Protein AF-A0A7V5X132-F1 (afdb_monomer)

pLDDT: mean 93.5, std 6.07, range [62.31, 97.88]

Structure (mmCIF, N/CA/C/O backbone):
data_AF-A0A7V5X132-F1
#
_entry.id   AF-A0A7V5X132-F1
#
loop_
_atom_site.group_PDB
_atom_site.id
_atom_site.type_symbol
_atom_site.label_atom_id
_atom_site.label_alt_id
_atom_site.label_comp_id
_atom_site.label_asym_id
_atom_site.label_entity_id
_atom_site.label_seq_id
_atom_site.pdbx_PDB_ins_code
_atom_site.Cartn_x
_atom_site.Cartn_y
_atom_site.Cartn_z
_atom_site.occupancy
_atom_site.B_iso_or_equiv
_atom_site.auth_seq_id
_atom_site.auth_comp_id
_atom_site.auth_asym_id
_atom_site.auth_atom_id
_atom_site.pdbx_PDB_model_num
ATOM 1 N N . MET A 1 1 ? -23.354 -2.698 18.068 1.00 70.56 1 MET A N 1
ATOM 2 C CA . MET A 1 1 ? -23.133 -1.272 17.733 1.00 70.56 1 MET A CA 1
ATOM 3 C C . MET A 1 1 ? -22.273 -1.244 16.472 1.00 70.56 1 MET A C 1
ATOM 5 O O . MET A 1 1 ? -21.552 -2.211 16.272 1.00 70.56 1 MET A O 1
ATOM 9 N N . ARG A 1 2 ? -22.415 -0.269 15.564 1.00 82.38 2 ARG A N 1
ATOM 10 C CA . ARG A 1 2 ? -21.600 -0.215 14.334 1.00 82.38 2 ARG A CA 1
ATOM 11 C C . ARG A 1 2 ? -20.529 0.851 14.508 1.00 82.38 2 ARG A C 1
ATOM 13 O O . ARG A 1 2 ? -20.875 2.025 14.584 1.00 82.38 2 ARG A O 1
ATOM 20 N N . ASP A 1 3 ? -19.273 0.435 14.524 1.00 91.94 3 ASP A N 1
ATOM 21 C CA . ASP A 1 3 ? -18.147 1.364 14.579 1.00 91.94 3 ASP A CA 1
ATOM 22 C C . ASP A 1 3 ? -17.959 2.051 13.218 1.00 91.94 3 ASP A C 1
ATOM 24 O O . ASP A 1 3 ? -18.246 1.468 12.165 1.00 91.94 3 ASP A O 1
ATOM 28 N N . THR A 1 4 ? -17.545 3.321 13.233 1.00 91.56 4 THR A N 1
ATOM 29 C CA . THR A 1 4 ? -17.285 4.128 12.029 1.00 91.56 4 THR A CA 1
ATOM 30 C C . THR A 1 4 ? -15.967 4.865 12.194 1.00 91.56 4 THR A C 1
ATOM 32 O O . THR A 1 4 ? -15.804 5.628 13.143 1.00 91.56 4 THR A O 1
ATOM 35 N N . LEU A 1 5 ? -15.054 4.667 11.245 1.00 92.38 5 LEU A N 1
ATOM 36 C CA . LEU A 1 5 ? -13.791 5.388 11.182 1.00 92.38 5 LEU A CA 1
ATOM 37 C C . LEU A 1 5 ? -13.841 6.419 10.051 1.00 92.38 5 LEU A C 1
ATOM 39 O O . LEU A 1 5 ? -14.222 6.098 8.926 1.00 92.38 5 LEU A O 1
ATOM 43 N N . ILE A 1 6 ? -13.443 7.653 10.351 1.00 94.81 6 ILE A N 1
ATOM 44 C CA . ILE A 1 6 ? -13.291 8.720 9.361 1.00 94.81 6 ILE A CA 1
ATOM 45 C C . ILE A 1 6 ? -11.799 8.852 9.065 1.00 94.81 6 ILE A C 1
ATOM 47 O O . ILE A 1 6 ? -11.010 9.124 9.965 1.00 94.81 6 ILE A O 1
ATOM 51 N N . CYS A 1 7 ? -11.421 8.655 7.805 1.00 94.44 7 CYS A N 1
ATOM 52 C CA . CYS A 1 7 ? -10.042 8.741 7.341 1.00 94.44 7 CYS A CA 1
ATOM 53 C C . CYS A 1 7 ? -9.970 9.710 6.157 1.00 94.44 7 CYS A C 1
ATOM 55 O O . CYS A 1 7 ? -10.754 9.607 5.211 1.00 94.44 7 CYS A O 1
ATOM 57 N N . THR A 1 8 ? -9.053 10.672 6.220 1.00 95.69 8 THR A N 1
ATOM 58 C CA . THR A 1 8 ? -8.721 11.540 5.085 1.00 95.69 8 THR A CA 1
ATOM 59 C C . THR A 1 8 ? -7.738 10.832 4.165 1.00 95.69 8 THR A C 1
ATOM 61 O O . THR A 1 8 ? -6.855 10.135 4.650 1.00 95.69 8 THR A O 1
ATOM 64 N N . VAL A 1 9 ? -7.837 11.060 2.857 1.00 94.44 9 VAL A N 1
ATOM 65 C CA . VAL A 1 9 ? -6.911 10.470 1.881 1.00 94.44 9 VAL A CA 1
ATOM 66 C C . VAL A 1 9 ? -5.745 11.422 1.621 1.00 94.44 9 VAL A C 1
ATOM 68 O O . VAL A 1 9 ? -5.956 12.540 1.145 1.00 94.44 9 VAL A O 1
ATOM 71 N N . GLY A 1 10 ? -4.525 10.983 1.925 1.00 95.06 10 GLY A N 1
ATOM 72 C CA . GLY A 1 10 ? -3.281 11.653 1.564 1.00 95.06 10 GLY A CA 1
ATOM 73 C C . GLY A 1 10 ? -2.606 11.054 0.325 1.00 95.06 10 GLY A C 1
ATOM 74 O O . GLY A 1 10 ? -3.201 10.323 -0.464 1.00 95.06 10 GLY A O 1
ATOM 75 N N . THR A 1 11 ? -1.324 11.377 0.142 1.00 95.00 11 THR A N 1
ATOM 76 C CA . THR A 1 11 ? -0.514 10.943 -1.014 1.00 95.00 11 THR A CA 1
ATOM 77 C C . THR A 1 11 ? 0.588 9.948 -0.644 1.00 95.00 11 THR A C 1
ATOM 79 O O . THR A 1 11 ? 1.466 9.674 -1.465 1.00 95.00 11 THR A O 1
ATOM 82 N N . SER A 1 12 ? 0.573 9.424 0.587 1.00 95.25 12 SER A N 1
ATOM 83 C CA . SER A 1 12 ? 1.618 8.540 1.123 1.00 95.25 12 SER A CA 1
ATOM 84 C C . SER A 1 12 ? 1.810 7.292 0.248 1.00 95.25 12 SER A C 1
ATOM 86 O O . SER A 1 12 ? 2.926 7.010 -0.189 1.00 95.25 12 SER A O 1
ATOM 88 N N . LEU A 1 13 ? 0.702 6.642 -0.127 1.00 95.56 13 LEU A N 1
ATOM 89 C CA . LEU A 1 13 ? 0.667 5.482 -1.017 1.00 95.56 13 LEU A CA 1
ATOM 90 C C . LEU A 1 13 ? 1.371 5.752 -2.354 1.00 95.56 13 LEU A C 1
ATOM 92 O O . LEU A 1 13 ? 2.217 4.973 -2.776 1.00 95.56 13 LEU A O 1
ATOM 96 N N . MET A 1 14 ? 1.076 6.880 -3.008 1.00 93.25 14 MET A N 1
ATOM 97 C CA . MET A 1 14 ? 1.697 7.222 -4.295 1.00 93.25 14 MET A CA 1
ATOM 98 C C . MET A 1 14 ? 3.213 7.396 -4.167 1.00 93.25 14 MET A C 1
ATOM 100 O O . MET A 1 14 ? 3.964 6.940 -5.026 1.00 93.25 14 MET A O 1
ATOM 104 N N . GLY A 1 15 ? 3.673 8.021 -3.079 1.00 93.12 15 GLY A N 1
ATOM 105 C CA . GLY A 1 15 ? 5.099 8.183 -2.805 1.00 93.12 15 GLY A CA 1
ATOM 106 C C . GLY A 1 15 ? 5.824 6.863 -2.529 1.00 93.12 15 GLY A C 1
ATOM 107 O O . GLY A 1 15 ? 6.998 6.743 -2.885 1.00 93.12 15 GLY A O 1
ATOM 108 N N . ASN A 1 16 ? 5.142 5.895 -1.916 1.00 95.62 16 ASN A N 1
ATOM 109 C CA . ASN A 1 16 ? 5.697 4.574 -1.629 1.00 95.62 16 ASN A CA 1
ATOM 110 C C . ASN A 1 16 ? 5.749 3.709 -2.891 1.00 95.62 16 ASN A C 1
ATOM 112 O O . ASN A 1 16 ? 6.807 3.174 -3.207 1.00 95.62 16 ASN A O 1
ATOM 116 N N . VAL A 1 17 ? 4.656 3.652 -3.660 1.00 95.38 17 VAL A N 1
ATOM 117 C CA . VAL A 1 17 ? 4.583 2.913 -4.934 1.00 95.38 17 VAL A CA 1
ATOM 118 C C . VAL A 1 17 ? 5.635 3.412 -5.925 1.00 95.38 17 VAL A C 1
ATOM 120 O O . VAL A 1 17 ? 6.326 2.605 -6.534 1.00 95.38 17 VAL A O 1
ATOM 123 N N . ALA A 1 18 ? 5.827 4.731 -6.043 1.00 92.81 18 ALA A N 1
ATOM 124 C CA . ALA A 1 18 ? 6.825 5.310 -6.948 1.00 92.81 18 ALA A CA 1
ATOM 125 C C . ALA A 1 18 ? 8.285 4.958 -6.591 1.00 92.81 18 ALA A C 1
ATOM 127 O O . ALA A 1 18 ? 9.185 5.186 -7.396 1.00 92.81 18 ALA A O 1
ATOM 128 N N . ARG A 1 19 ? 8.536 4.451 -5.378 1.00 93.06 19 ARG A N 1
ATOM 129 C CA . ARG A 1 19 ? 9.863 4.039 -4.890 1.00 93.06 19 ARG A CA 1
ATOM 130 C C . ARG A 1 19 ? 9.924 2.547 -4.553 1.00 93.06 19 ARG A C 1
ATOM 132 O O . ARG A 1 19 ? 10.892 2.118 -3.931 1.00 93.06 19 ARG A O 1
ATOM 139 N N . ALA A 1 20 ? 8.888 1.785 -4.899 1.00 93.75 20 ALA A N 1
ATOM 140 C CA . ALA A 1 20 ? 8.798 0.374 -4.566 1.00 93.75 20 ALA A CA 1
ATOM 141 C C . ALA A 1 20 ? 9.794 -0.444 -5.397 1.00 93.75 20 ALA A C 1
ATOM 143 O O . ALA A 1 20 ? 9.960 -0.200 -6.591 1.00 93.75 20 ALA A O 1
ATOM 144 N N . ASP A 1 21 ? 10.386 -1.467 -4.783 1.00 93.06 21 ASP A N 1
ATOM 145 C CA . ASP A 1 21 ? 11.188 -2.487 -5.474 1.00 93.06 21 ASP A CA 1
ATOM 146 C C . ASP A 1 21 ? 10.284 -3.563 -6.112 1.00 93.06 21 ASP A C 1
ATOM 148 O O . ASP A 1 21 ? 10.507 -4.765 -6.010 1.00 93.06 21 ASP A O 1
ATOM 152 N N . ASP A 1 22 ? 9.185 -3.115 -6.723 1.00 93.94 22 ASP A N 1
ATOM 153 C CA . ASP A 1 22 ? 8.234 -3.943 -7.455 1.00 93.94 22 ASP A CA 1
ATOM 154 C C . ASP A 1 22 ? 8.035 -3.314 -8.837 1.00 93.94 22 ASP A C 1
ATOM 156 O O . ASP A 1 22 ? 7.337 -2.310 -9.015 1.00 93.94 22 ASP A O 1
ATOM 160 N N . ALA A 1 23 ? 8.685 -3.918 -9.832 1.00 94.31 23 ALA A N 1
ATOM 161 C CA . ALA A 1 23 ? 8.664 -3.436 -11.207 1.00 94.31 23 ALA A CA 1
ATOM 162 C C . ALA A 1 23 ? 7.253 -3.436 -11.820 1.00 94.31 23 ALA A C 1
ATOM 164 O O . ALA A 1 23 ? 6.967 -2.626 -12.703 1.00 94.31 23 ALA A O 1
ATOM 165 N N . GLU A 1 24 ? 6.361 -4.323 -11.369 1.00 95.50 24 GLU A N 1
ATOM 166 C CA . GLU A 1 24 ? 4.983 -4.349 -11.847 1.00 95.50 24 GLU A CA 1
ATOM 167 C C . GLU A 1 24 ? 4.192 -3.160 -11.296 1.00 95.50 24 GLU A C 1
ATOM 169 O O . GLU A 1 24 ? 3.490 -2.500 -12.062 1.00 95.50 24 GLU A O 1
ATOM 174 N N . LEU A 1 25 ? 4.340 -2.842 -10.007 1.00 95.62 25 LEU A N 1
ATOM 175 C CA . LEU A 1 25 ? 3.695 -1.680 -9.390 1.00 95.62 25 LEU A CA 1
ATOM 176 C C . LEU A 1 25 ? 4.118 -0.366 -10.044 1.00 95.62 25 LEU A C 1
ATOM 178 O O . LEU A 1 25 ? 3.257 0.449 -10.383 1.00 95.62 25 LEU A O 1
ATOM 182 N N . VAL A 1 26 ? 5.423 -0.181 -10.256 1.00 95.00 26 VAL A N 1
ATOM 183 C CA . VAL A 1 26 ? 5.956 1.019 -10.916 1.00 95.00 26 VAL A CA 1
ATOM 184 C C . VAL A 1 26 ? 5.412 1.124 -12.340 1.00 95.00 26 VAL A C 1
ATOM 186 O O . VAL A 1 26 ? 4.879 2.164 -12.717 1.00 95.00 26 VAL A O 1
ATOM 189 N N . ARG A 1 27 ? 5.424 0.022 -13.104 1.00 96.12 27 ARG A N 1
ATOM 190 C CA . ARG A 1 27 ? 4.862 -0.002 -14.462 1.00 96.12 27 ARG A CA 1
ATOM 191 C C . ARG A 1 27 ? 3.368 0.330 -14.480 1.00 96.12 27 ARG A C 1
ATOM 193 O O . ARG A 1 27 ? 2.925 1.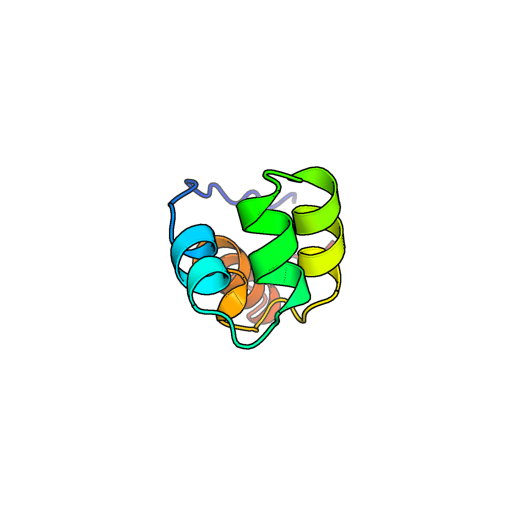111 -15.313 1.00 96.12 27 ARG A O 1
ATOM 200 N N . LEU A 1 28 ? 2.579 -0.248 -13.572 1.00 97.00 28 LEU A N 1
ATOM 201 C CA . LEU A 1 28 ? 1.139 0.023 -13.472 1.00 97.00 28 LEU A CA 1
ATOM 202 C C . LEU A 1 28 ? 0.850 1.488 -13.120 1.00 97.00 28 LEU A C 1
ATOM 204 O O . LEU A 1 28 ? -0.137 2.046 -13.611 1.00 97.00 28 LEU A O 1
ATOM 208 N N . LEU A 1 29 ? 1.697 2.100 -12.287 1.00 95.00 29 LEU A N 1
ATOM 209 C CA . LEU A 1 29 ? 1.628 3.519 -11.955 1.00 95.00 29 LEU A CA 1
ATOM 210 C C . LEU A 1 29 ? 1.952 4.395 -13.177 1.00 95.00 29 LEU A C 1
ATOM 212 O O . LEU A 1 29 ? 1.170 5.296 -13.492 1.00 95.00 29 LEU A O 1
ATOM 216 N N . ASP A 1 30 ? 3.042 4.098 -13.888 1.00 95.19 30 ASP A N 1
ATOM 217 C CA . ASP A 1 30 ? 3.479 4.833 -15.084 1.00 95.19 30 ASP A CA 1
ATOM 218 C C . ASP A 1 30 ?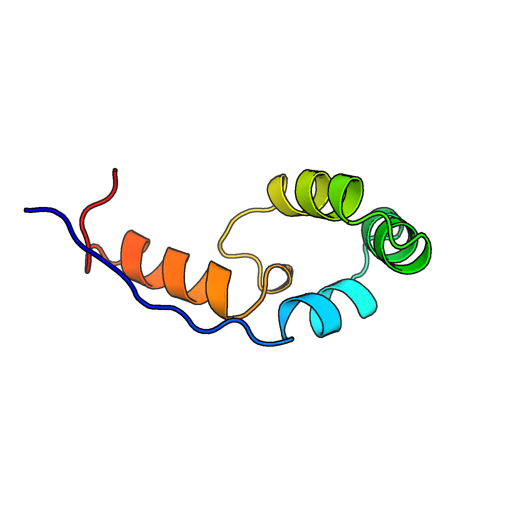 2.453 4.744 -16.225 1.00 95.19 30 ASP A C 1
ATOM 220 O O . ASP A 1 30 ? 2.113 5.755 -16.847 1.00 95.19 30 ASP A O 1
ATOM 224 N N . ASP A 1 31 ? 1.864 3.560 -16.424 1.00 97.06 31 ASP A N 1
ATOM 225 C CA . ASP A 1 31 ? 0.787 3.303 -17.390 1.00 97.06 31 ASP A CA 1
ATOM 226 C C . ASP A 1 31 ? -0.546 3.979 -16.993 1.00 97.06 31 ASP A C 1
ATOM 228 O O . ASP A 1 31 ? -1.540 3.888 -17.720 1.00 97.06 31 ASP A O 1
ATOM 232 N N . ARG A 1 32 ? -0.608 4.636 -15.822 1.00 96.00 32 ARG A N 1
ATOM 233 C CA . ARG A 1 32 ? -1.830 5.196 -15.212 1.00 96.00 32 ARG A CA 1
ATOM 234 C C . ARG A 1 32 ? -2.965 4.173 -15.107 1.00 96.00 32 ARG A C 1
ATOM 236 O O . ARG A 1 32 ? -4.150 4.519 -15.149 1.00 96.00 32 ARG A O 1
ATOM 243 N N . ASN A 1 33 ? -2.619 2.899 -14.941 1.00 97.38 33 ASN A N 1
ATOM 244 C CA . ASN A 1 33 ? -3.573 1.805 -14.850 1.00 97.38 33 ASN A CA 1
ATOM 245 C C . ASN A 1 33 ? -4.080 1.655 -13.410 1.00 97.38 33 ASN A C 1
ATOM 247 O O . ASN A 1 33 ? -3.713 0.725 -12.694 1.00 97.38 33 ASN A O 1
ATOM 251 N N . ALA A 1 34 ? -4.963 2.564 -12.988 1.00 96.00 34 ALA A N 1
ATOM 252 C CA . ALA A 1 34 ? -5.485 2.596 -11.619 1.00 96.00 34 ALA A CA 1
ATOM 253 C C . ALA A 1 34 ? -6.159 1.279 -11.191 1.00 96.00 34 ALA A C 1
ATOM 255 O O . ALA A 1 34 ? -6.032 0.863 -10.042 1.00 96.00 34 ALA A O 1
ATOM 256 N N . LYS A 1 35 ? -6.849 0.593 -12.114 1.00 97.88 35 LYS A N 1
ATOM 257 C CA . LYS A 1 35 ? -7.496 -0.695 -11.826 1.00 97.88 35 LYS A CA 1
ATOM 258 C C . LYS A 1 35 ? -6.464 -1.789 -11.566 1.00 97.88 35 LYS A C 1
ATOM 260 O O . LYS A 1 35 ? -6.593 -2.516 -10.587 1.00 97.88 35 LYS A O 1
ATOM 265 N N . GLY A 1 36 ? -5.466 -1.912 -12.441 1.00 97.81 36 GLY A N 1
ATOM 266 C CA . GLY A 1 36 ? -4.385 -2.880 -12.265 1.00 97.81 36 GLY A CA 1
ATOM 267 C C . GLY A 1 36 ? -3.596 -2.601 -10.990 1.00 97.81 36 GLY A C 1
ATOM 268 O O . GLY A 1 36 ? -3.347 -3.521 -10.217 1.00 97.81 36 GLY A O 1
ATOM 269 N N . LEU A 1 37 ? -3.308 -1.325 -10.721 1.00 96.81 37 LEU A N 1
ATOM 270 C CA . LEU A 1 37 ? -2.634 -0.894 -9.503 1.00 96.81 37 LEU A CA 1
ATOM 271 C C . LEU A 1 37 ? -3.425 -1.294 -8.249 1.00 96.81 37 LEU A C 1
ATOM 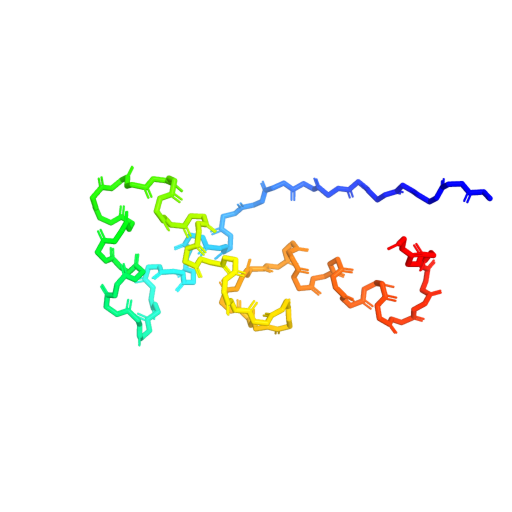273 O O . LEU A 1 37 ? -2.856 -1.889 -7.345 1.00 96.81 37 LEU A O 1
ATOM 277 N N . ALA A 1 38 ? -4.740 -1.052 -8.214 1.00 96.62 38 ALA A N 1
ATOM 278 C CA . ALA A 1 38 ? -5.588 -1.448 -7.088 1.00 96.62 38 ALA A CA 1
ATOM 279 C C . ALA A 1 38 ? -5.625 -2.972 -6.871 1.00 96.62 38 ALA A C 1
ATOM 281 O O . ALA A 1 38 ? -5.564 -3.427 -5.732 1.00 96.62 38 ALA A O 1
ATOM 282 N N . VAL A 1 39 ? -5.692 -3.764 -7.950 1.00 97.81 39 VAL A N 1
ATOM 283 C CA . VAL A 1 39 ? -5.651 -5.236 -7.863 1.00 97.81 39 VAL A CA 1
ATOM 284 C C . VAL A 1 39 ? -4.310 -5.714 -7.310 1.00 97.81 39 VAL A C 1
ATOM 286 O O . VAL A 1 39 ? -4.293 -6.553 -6.414 1.00 97.81 39 VAL A O 1
ATOM 289 N N . ARG A 1 40 ? -3.192 -5.167 -7.807 1.00 96.00 40 ARG A N 1
ATOM 290 C CA . ARG A 1 40 ? -1.852 -5.537 -7.335 1.00 96.00 40 ARG A CA 1
ATOM 291 C C . ARG A 1 40 ? -1.643 -5.123 -5.878 1.00 96.00 40 ARG A C 1
ATOM 293 O O . ARG A 1 40 ? -1.194 -5.945 -5.088 1.00 96.00 40 ARG A O 1
ATOM 300 N N . LEU A 1 41 ? -2.032 -3.906 -5.498 1.00 96.88 41 LEU A N 1
ATOM 301 C CA . LEU A 1 41 ? -1.971 -3.441 -4.107 1.00 96.88 41 LEU A CA 1
ATOM 302 C C . LEU A 1 41 ? -2.812 -4.312 -3.160 1.00 96.88 41 LEU A C 1
ATOM 304 O O . LEU A 1 41 ? -2.394 -4.564 -2.039 1.00 96.88 41 LEU A O 1
ATOM 308 N N . GLY A 1 42 ? -3.949 -4.838 -3.621 1.00 96.25 42 GLY A N 1
ATOM 309 C CA . GLY A 1 42 ? -4.783 -5.759 -2.842 1.00 96.25 42 GLY A CA 1
ATOM 310 C C . GLY A 1 42 ? -4.177 -7.146 -2.594 1.00 96.25 42 GLY A C 1
ATOM 311 O O . GLY A 1 42 ? -4.816 -7.954 -1.928 1.00 96.25 42 GLY A O 1
ATOM 312 N N . SER A 1 43 ? -2.991 -7.443 -3.139 1.00 96.12 43 SER A N 1
ATOM 313 C CA . SER A 1 43 ? -2.271 -8.704 -2.898 1.00 96.12 43 SER A CA 1
ATOM 314 C C . SER A 1 43 ? -1.213 -8.631 -1.791 1.00 96.12 43 SER A C 1
ATOM 316 O O . SER A 1 43 ? -0.617 -9.659 -1.485 1.00 96.12 43 SER A O 1
ATOM 318 N N . PHE A 1 44 ? -0.971 -7.446 -1.225 1.00 96.12 44 PHE A N 1
ATOM 319 C CA . PHE A 1 44 ? -0.027 -7.229 -0.124 1.00 96.12 44 PHE A CA 1
ATOM 320 C C . PHE A 1 44 ? -0.725 -7.324 1.232 1.00 96.12 44 PHE A C 1
ATOM 322 O O . PHE A 1 44 ? -1.935 -7.087 1.330 1.00 96.12 44 PHE A O 1
ATOM 329 N N . GLU A 1 45 ? 0.044 -7.623 2.277 1.00 96.06 45 GLU A N 1
ATOM 330 C CA . GLU A 1 45 ? -0.489 -7.640 3.638 1.00 96.06 45 GLU A CA 1
ATOM 331 C C . GLU A 1 45 ? -0.782 -6.204 4.128 1.00 96.06 45 GLU A C 1
ATOM 333 O O . GLU A 1 45 ? -0.014 -5.278 3.844 1.00 96.06 45 GLU A O 1
ATOM 338 N N . PRO A 1 46 ? -1.890 -5.962 4.860 1.00 94.06 46 PRO A N 1
ATOM 339 C CA . PRO A 1 46 ? -2.303 -4.614 5.271 1.00 94.06 46 PRO A CA 1
ATOM 340 C C . PRO A 1 46 ? -1.327 -3.865 6.194 1.00 94.06 46 PRO A C 1
ATOM 342 O O . PRO A 1 46 ? -1.474 -2.653 6.381 1.00 94.06 46 PRO A O 1
ATOM 345 N N . ASP A 1 47 ? -0.368 -4.558 6.806 1.00 92.44 47 ASP A N 1
ATOM 346 C CA . ASP A 1 47 ? 0.680 -3.992 7.660 1.00 92.44 47 ASP A CA 1
ATOM 347 C C . ASP A 1 47 ? 1.942 -3.582 6.880 1.00 92.44 47 ASP A C 1
ATOM 349 O O . ASP A 1 47 ? 2.818 -2.904 7.428 1.00 92.44 47 ASP A O 1
ATOM 353 N N . GLU A 1 48 ? 2.021 -3.901 5.586 1.00 95.38 48 GLU A N 1
ATOM 354 C CA . GLU A 1 48 ? 3.128 -3.481 4.740 1.00 95.38 48 GLU A CA 1
ATOM 355 C C . GLU A 1 48 ? 3.121 -1.964 4.541 1.00 95.38 48 GLU A C 1
ATOM 357 O O . GLU A 1 48 ? 2.175 -1.379 4.002 1.00 95.38 48 GLU A O 1
ATOM 362 N N . HIS A 1 49 ? 4.230 -1.314 4.911 1.00 92.19 49 HIS A N 1
ATOM 363 C CA . HIS A 1 49 ? 4.389 0.144 4.824 1.00 92.19 49 HIS A CA 1
ATOM 364 C C . HIS A 1 49 ? 4.140 0.692 3.407 1.00 92.19 49 HIS A C 1
ATOM 366 O O . HIS A 1 49 ? 3.771 1.853 3.227 1.00 92.19 49 HIS A O 1
ATOM 372 N N . LEU A 1 50 ? 4.321 -0.143 2.380 1.00 96.06 50 LEU A N 1
ATOM 373 C CA . LEU A 1 50 ? 4.017 0.171 0.986 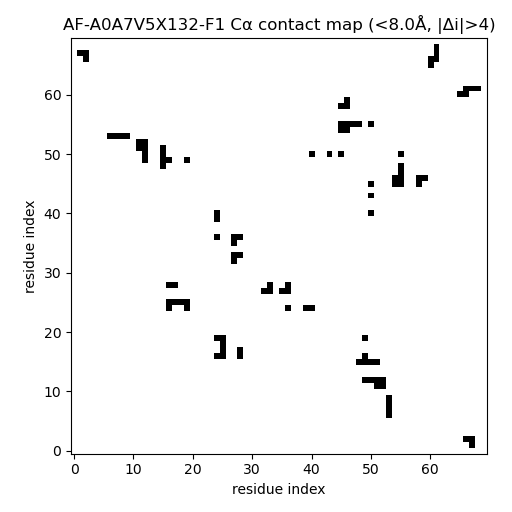1.00 96.06 50 LEU A CA 1
ATOM 374 C C . LEU A 1 50 ? 2.595 0.725 0.794 1.00 96.06 50 LEU A C 1
ATOM 376 O O . LEU A 1 50 ? 2.417 1.664 0.018 1.00 96.06 50 LEU A O 1
ATOM 380 N N . LEU A 1 51 ? 1.608 0.190 1.520 1.00 96.44 51 LEU A N 1
ATOM 381 C CA . LEU A 1 51 ? 0.184 0.507 1.353 1.00 96.44 51 LEU A CA 1
ATOM 382 C C . LEU A 1 51 ? -0.216 1.894 1.881 1.00 96.44 51 LEU A C 1
ATOM 384 O O . LEU A 1 51 ? -1.325 2.365 1.620 1.00 96.44 51 LEU A O 1
ATOM 388 N N . GLY A 1 52 ? 0.704 2.587 2.549 1.00 96.19 52 GLY A N 1
ATOM 389 C CA . GLY A 1 52 ? 0.521 3.964 2.977 1.00 96.19 52 GLY A CA 1
ATOM 390 C C . GLY A 1 52 ? -0.158 4.097 4.337 1.00 96.19 52 GLY A C 1
ATOM 391 O O . GLY A 1 52 ? -0.751 3.168 4.890 1.00 96.19 52 GLY A O 1
ATOM 392 N N . ALA A 1 53 ? -0.054 5.309 4.877 1.00 95.88 53 ALA A N 1
ATOM 393 C CA . ALA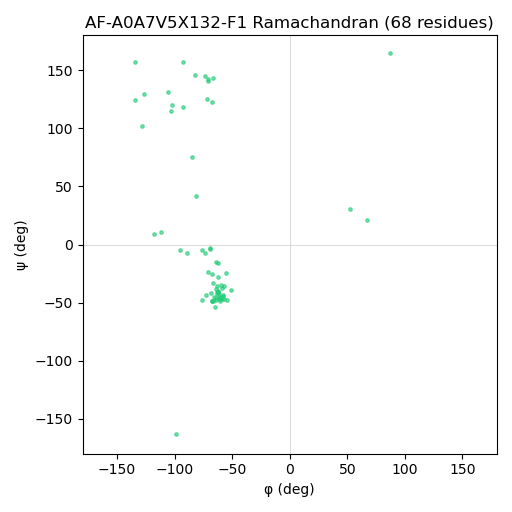 A 1 53 ? -0.395 5.611 6.261 1.00 95.88 53 ALA A CA 1
ATOM 394 C C . ALA A 1 53 ? -1.851 5.276 6.598 1.00 95.88 53 ALA A C 1
ATOM 396 O O . ALA A 1 53 ? -2.134 4.804 7.697 1.00 95.88 53 ALA A O 1
ATOM 397 N N . GLU A 1 54 ? -2.769 5.504 5.663 1.00 97.00 54 GLU A N 1
ATOM 398 C CA . GLU A 1 54 ? -4.196 5.291 5.852 1.00 97.00 54 GLU A CA 1
ATOM 399 C C . GLU A 1 54 ? -4.520 3.807 6.070 1.00 97.00 54 GLU A C 1
ATOM 401 O O . GLU A 1 54 ? -5.114 3.459 7.089 1.00 97.00 54 GLU A O 1
ATOM 406 N N . ILE A 1 55 ? -4.082 2.923 5.165 1.00 96.12 55 ILE A N 1
ATOM 407 C CA . ILE A 1 55 ? -4.341 1.477 5.263 1.00 96.12 55 ILE A CA 1
ATOM 408 C C . ILE A 1 55 ? -3.667 0.904 6.510 1.00 96.12 55 ILE A C 1
ATOM 410 O O . ILE A 1 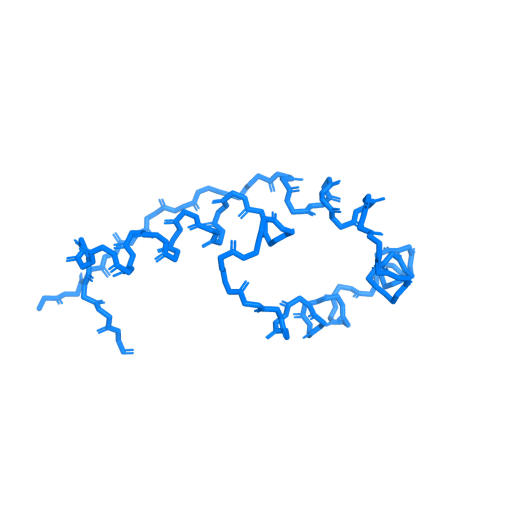55 ? -4.329 0.232 7.304 1.00 96.12 55 ILE A O 1
ATOM 414 N N . ASN A 1 56 ? -2.390 1.229 6.733 1.00 95.69 56 ASN A N 1
ATOM 415 C CA . ASN A 1 56 ? -1.650 0.691 7.873 1.00 95.69 56 ASN A CA 1
ATOM 416 C C . ASN A 1 56 ? -2.239 1.166 9.217 1.00 95.69 56 ASN A C 1
ATOM 418 O O . ASN A 1 56 ? -2.332 0.384 10.165 1.00 95.69 56 ASN A O 1
ATOM 422 N N . SER A 1 57 ? -2.690 2.425 9.309 1.00 95.38 57 SER A N 1
ATOM 423 C CA . SER A 1 57 ? -3.323 2.948 10.531 1.00 95.38 57 SER A CA 1
ATOM 424 C C . SER A 1 57 ? -4.679 2.294 10.789 1.00 95.38 57 SER A C 1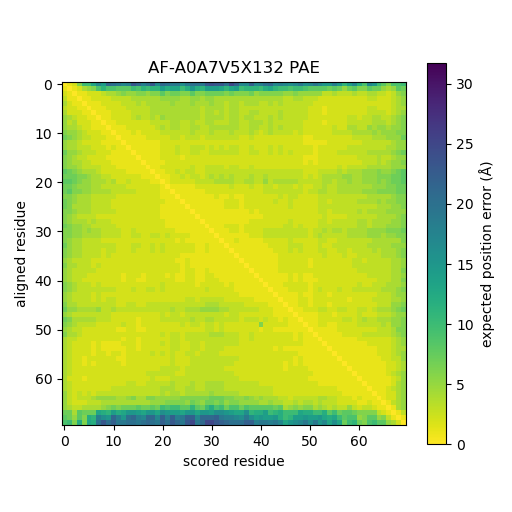
ATOM 426 O O . SER A 1 57 ? -4.975 1.941 11.929 1.00 95.38 57 SER A O 1
ATOM 428 N N . ILE A 1 58 ? -5.494 2.092 9.746 1.00 95.12 58 ILE A N 1
ATOM 429 C CA . ILE A 1 58 ? -6.775 1.379 9.857 1.00 95.12 58 ILE A CA 1
ATOM 430 C C . ILE A 1 58 ? -6.539 -0.049 10.347 1.00 95.12 58 ILE A C 1
ATOM 432 O O . ILE A 1 58 ? -7.180 -0.474 11.307 1.00 95.12 58 ILE A O 1
ATOM 436 N N . HIS A 1 59 ? -5.598 -0.763 9.726 1.00 95.31 59 HIS A N 1
ATOM 437 C CA . HIS A 1 59 ? -5.254 -2.124 10.118 1.00 95.31 59 HIS A CA 1
ATOM 438 C C . HIS A 1 59 ? -4.803 -2.195 11.583 1.00 95.31 59 HIS A C 1
ATOM 440 O O . HIS A 1 59 ? -5.291 -3.038 12.327 1.00 95.31 59 HIS A O 1
ATOM 446 N N . SER A 1 60 ? -3.954 -1.261 12.027 1.00 95.31 60 SER A N 1
ATOM 447 C CA . SER A 1 60 ? -3.498 -1.176 13.421 1.00 95.31 60 SER A CA 1
ATOM 448 C C . SER A 1 60 ? -4.637 -0.914 14.417 1.00 95.31 60 SER A C 1
ATOM 450 O O . SER A 1 60 ? -4.690 -1.531 15.478 1.00 95.31 60 SER A O 1
ATOM 452 N N . ILE A 1 61 ? -5.587 -0.033 14.083 1.00 95.25 61 ILE A N 1
ATOM 453 C CA . ILE A 1 61 ? -6.764 0.241 14.928 1.00 95.25 61 ILE A CA 1
ATOM 454 C C . ILE A 1 61 ? -7.638 -1.014 15.071 1.00 95.25 61 ILE A C 1
ATOM 456 O O . ILE A 1 61 ? -8.102 -1.317 16.173 1.00 95.25 61 ILE A O 1
ATOM 460 N N . VAL A 1 62 ? -7.853 -1.743 13.969 1.00 93.44 62 VAL A N 1
ATOM 461 C CA . VAL A 1 62 ? -8.634 -2.991 13.962 1.00 93.44 62 VAL A CA 1
ATOM 462 C C . VAL A 1 62 ? -7.913 -4.088 14.747 1.00 93.44 62 VAL A C 1
ATOM 464 O O . VAL A 1 62 ? -8.519 -4.694 15.626 1.00 93.44 62 VAL A O 1
ATOM 467 N N . SER A 1 63 ? -6.618 -4.307 14.502 1.00 93.50 63 SER A N 1
ATOM 468 C CA . SER A 1 63 ? -5.850 -5.388 15.138 1.00 93.50 63 SER A CA 1
ATOM 469 C C . SER A 1 63 ? -5.649 -5.191 16.643 1.00 93.50 63 SER A C 1
ATOM 471 O O . SER A 1 63 ? -5.535 -6.163 17.387 1.00 93.50 63 SER A O 1
ATOM 473 N N . GLN A 1 64 ? -5.676 -3.944 17.120 1.00 94.81 64 GLN A N 1
ATOM 474 C CA . GLN A 1 64 ? -5.689 -3.619 18.550 1.00 94.81 64 GLN A CA 1
ATOM 475 C C . GLN A 1 64 ? -7.060 -3.830 19.218 1.00 94.81 64 GLN A C 1
ATOM 477 O O . GLN A 1 64 ? -7.183 -3.642 20.428 1.00 94.81 64 GLN A O 1
ATOM 482 N N . GLY A 1 65 ? -8.102 -4.185 18.457 1.00 93.31 65 GLY A N 1
ATOM 483 C CA . GLY A 1 65 ? -9.460 -4.359 18.975 1.00 93.31 65 GLY A C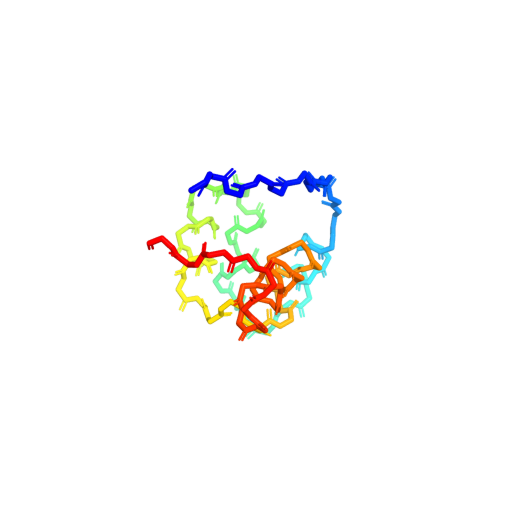A 1
ATOM 484 C C . GLY A 1 65 ? -10.105 -3.056 19.452 1.00 93.31 65 GLY A C 1
ATOM 485 O O . GLY A 1 65 ? -1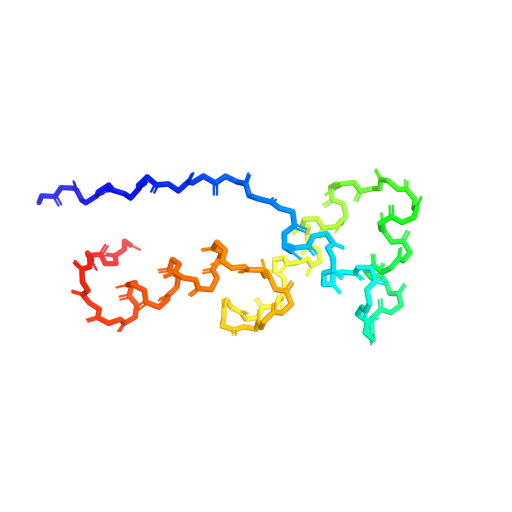1.032 -3.091 20.260 1.00 93.31 65 GLY A O 1
ATOM 486 N N . LEU A 1 66 ? -9.621 -1.899 18.977 1.00 91.75 66 LEU A N 1
ATOM 487 C CA . LEU A 1 66 ? -10.201 -0.591 19.312 1.00 91.75 66 LEU A CA 1
ATOM 488 C C . LEU A 1 66 ? -11.567 -0.384 18.647 1.00 91.75 66 LEU A C 1
ATOM 490 O O . LEU A 1 66 ? -12.370 0.419 19.120 1.00 91.75 66 LEU A O 1
ATOM 494 N N . ILE A 1 67 ? -11.815 -1.105 17.552 1.00 91.06 67 ILE A N 1
ATOM 495 C CA . ILE A 1 67 ? -13.106 -1.210 16.875 1.00 91.06 67 ILE A CA 1
ATOM 496 C C . ILE A 1 67 ? -13.395 -2.677 16.552 1.00 91.06 67 ILE A C 1
ATOM 498 O O . ILE A 1 67 ? -12.483 -3.496 16.450 1.00 91.06 67 ILE A O 1
ATOM 502 N N . THR A 1 68 ? -14.672 -3.003 16.386 1.00 82.19 68 THR A N 1
ATOM 503 C CA . THR A 1 68 ? -15.132 -4.365 16.109 1.00 82.19 68 THR A CA 1
ATOM 504 C C . THR A 1 68 ? -14.766 -4.772 14.680 1.00 82.19 68 THR A C 1
ATOM 506 O O . THR A 1 68 ? -15.153 -4.097 13.721 1.00 82.19 68 THR A O 1
ATOM 509 N N . GLU A 1 69 ? -14.064 -5.894 14.534 1.00 71.00 69 GLU A N 1
ATOM 510 C CA . GLU A 1 69 ? -13.820 -6.535 13.240 1.00 71.00 69 GLU A CA 1
ATOM 511 C C . GLU A 1 69 ? -15.145 -7.069 12.659 1.00 71.00 69 GLU A C 1
ATOM 513 O O . GLU A 1 69 ? -16.043 -7.473 13.407 1.00 71.00 69 GLU A O 1
ATOM 518 N N . ARG A 1 70 ? -15.320 -6.985 11.335 1.00 62.31 70 ARG A N 1
ATOM 519 C CA . ARG A 1 70 ? -16.566 -7.361 10.646 1.00 62.31 70 ARG A CA 1
ATOM 520 C C . ARG A 1 70 ? -16.445 -8.674 9.904 1.00 62.31 70 ARG A C 1
ATOM 522 O O . ARG A 1 70 ? -15.428 -8.835 9.203 1.00 62.31 70 ARG A O 1
#

Secondary structure (DSSP, 8-state):
----------SHHHHHHTT-S-HHHHHHHHTT-HHHHHHHHTTS-TT-GGGHHHHHHHHHHHHTTSS---

Sequence (70 aa):
MRDTLICTVGTSLMGNVARADDAELVRLLDDRNAKGLAVRLGSFEPDEHLLGAEINSIHSIVSQGLITER

Mean predicted aligned error: 3.4 Å

Radius of gyration: 13.67 Å; Cα contacts (8 Å, |Δi|>4): 54; chains: 1; bounding box: 34×20×37 Å

Foldseek 3Di:
DADDDDDDDDCFLVVLLCVDPDPQSVVCVVVVVVVSNVVVLVVDDQCPCNRDDRSNVVVVCVVVVVDDDD

Solvent-accessible surface area (backbone atoms only — not comparable to full-atom values): 4387 Å² total; per-residue (Å²): 135,85,81,83,86,89,77,81,88,80,62,52,32,62,60,33,42,74,68,47,99,38,72,65,57,38,50,27,56,76,70,65,33,63,68,61,36,52,57,57,59,69,73,56,66,61,78,43,73,58,64,14,64,65,50,31,50,52,44,50,43,43,76,70,60,78,41,84,83,131